Protein AF-A0A821L120-F1 (afdb_monomer)

Sequence (108 aa):
MNQEILLHNHSPLDSDVSMTSLNGTCIWGISDISDIKNNFASDEQKSIYSSSFYVFPNGYKICLRLFLNGDSKARGTHMSLYFVLMRGNYDYILHWPFQFKIIFTLLN

Foldseek 3Di:
DDPDPPPPPDDPPVPWDWDDDQQQDIDTDDPPVVVVCVVCVPPPFDKDKHDWDASHVLHWIKIKIKGQQDDDPSGNPHIDIDIGTDDDPNVVVDDPDDDDDDDDDDDD

Structure (mmCIF, N/CA/C/O backbone):
data_AF-A0A821L120-F1
#
_entry.id   AF-A0A821L120-F1
#
loop_
_atom_site.group_PDB
_atom_site.id
_atom_site.type_symbol
_atom_site.label_atom_id
_atom_site.label_alt_id
_atom_site.label_comp_id
_atom_site.label_asym_id
_atom_site.label_entity_id
_atom_site.label_seq_id
_atom_site.pdbx_PDB_ins_code
_atom_site.Cartn_x
_atom_site.Cartn_y
_atom_site.Cartn_z
_atom_site.occupancy
_atom_site.B_iso_or_equiv
_atom_site.auth_seq_id
_atom_site.auth_comp_id
_atom_site.auth_asym_id
_atom_site.auth_atom_id
_atom_site.pdbx_PDB_model_num
ATOM 1 N N . MET A 1 1 ? -25.873 -6.766 -13.656 1.00 35.34 1 MET A N 1
ATOM 2 C CA . MET A 1 1 ? -24.584 -7.213 -13.091 1.00 35.34 1 MET A CA 1
ATOM 3 C C . MET A 1 1 ? -23.486 -6.300 -13.619 1.00 35.34 1 MET A C 1
ATOM 5 O O . MET A 1 1 ? -22.706 -6.710 -14.453 1.00 35.34 1 MET A O 1
ATOM 9 N N . ASN A 1 2 ? -23.499 -5.046 -13.171 1.00 24.02 2 ASN A N 1
ATOM 10 C CA . ASN A 1 2 ? -22.475 -4.039 -13.430 1.00 24.02 2 ASN A CA 1
ATOM 11 C C . ASN A 1 2 ? -22.335 -3.305 -12.098 1.00 24.02 2 ASN A C 1
ATOM 13 O O . ASN A 1 2 ? -23.184 -2.482 -11.767 1.00 24.02 2 ASN A O 1
ATOM 17 N N . GLN A 1 3 ? -21.360 -3.691 -11.278 1.00 28.20 3 GLN A N 1
ATOM 18 C CA . GLN A 1 3 ? -20.938 -2.833 -10.180 1.00 28.20 3 GLN A CA 1
ATOM 19 C C . GLN A 1 3 ? -19.956 -1.845 -10.790 1.00 28.20 3 GLN A C 1
ATOM 21 O 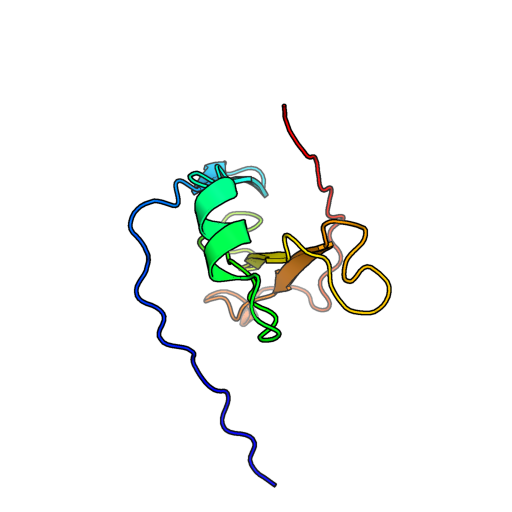O . GLN A 1 3 ? -18.770 -2.135 -10.935 1.00 28.20 3 GLN A O 1
ATOM 26 N N . GLU A 1 4 ? -20.495 -0.714 -11.238 1.00 28.06 4 GLU A N 1
ATOM 27 C CA . GLU A 1 4 ? -19.700 0.483 -11.446 1.00 28.06 4 GLU A CA 1
ATOM 28 C C . GLU A 1 4 ? -18.902 0.721 -10.167 1.00 28.06 4 GLU A C 1
ATOM 30 O O . GLU A 1 4 ? -19.443 0.824 -9.065 1.00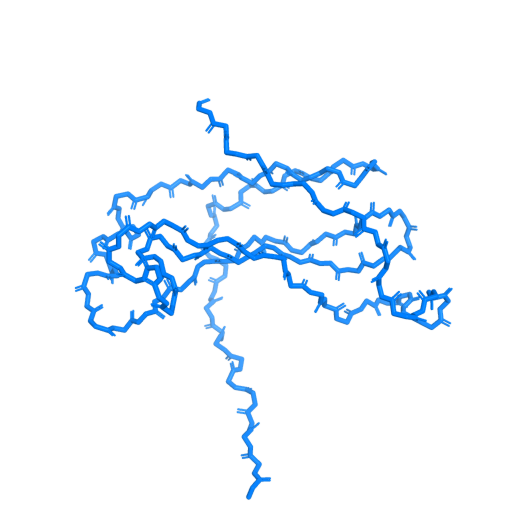 28.06 4 GLU A O 1
ATOM 35 N N . ILE A 1 5 ? -17.586 0.701 -10.334 1.00 36.56 5 ILE A N 1
ATOM 36 C CA . ILE A 1 5 ? -16.616 1.054 -9.317 1.00 36.56 5 ILE A CA 1
ATOM 37 C C . ILE A 1 5 ? -16.989 2.468 -8.886 1.00 36.56 5 ILE A C 1
ATOM 39 O O . ILE A 1 5 ? -16.796 3.416 -9.647 1.00 36.56 5 ILE A O 1
ATOM 43 N N . LEU A 1 6 ? -17.558 2.596 -7.685 1.00 29.08 6 LEU A N 1
ATOM 44 C CA . LEU A 1 6 ? -17.672 3.870 -6.996 1.00 29.08 6 LEU A CA 1
ATOM 45 C C . LEU A 1 6 ? -16.240 4.390 -6.837 1.00 29.08 6 LEU A C 1
ATOM 47 O O . LEU A 1 6 ? -15.529 4.051 -5.890 1.00 29.08 6 LEU A O 1
ATOM 51 N N . LEU A 1 7 ? -15.806 5.199 -7.800 1.00 34.53 7 LEU A N 1
ATOM 52 C CA . LEU A 1 7 ? -14.796 6.212 -7.577 1.00 34.53 7 LEU A CA 1
ATOM 53 C C . LEU A 1 7 ? -15.397 7.120 -6.507 1.00 34.53 7 LEU A C 1
ATOM 55 O O . LEU A 1 7 ? -16.141 8.053 -6.805 1.00 34.53 7 LEU A O 1
ATOM 59 N N . HIS A 1 8 ? -15.143 6.787 -5.242 1.00 33.75 8 HIS A N 1
ATOM 60 C CA . HIS A 1 8 ? -15.293 7.739 -4.160 1.00 33.75 8 HIS A CA 1
ATOM 61 C C . HIS A 1 8 ? -14.284 8.847 -4.459 1.00 33.75 8 HIS A C 1
ATOM 63 O O . HIS A 1 8 ? -13.108 8.763 -4.111 1.00 33.75 8 HIS A O 1
ATOM 69 N N . ASN A 1 9 ? -14.765 9.856 -5.182 1.00 30.48 9 ASN A N 1
ATOM 70 C CA . ASN A 1 9 ? -14.169 11.173 -5.283 1.00 30.48 9 ASN A CA 1
ATOM 71 C C . ASN A 1 9 ? -14.223 11.796 -3.885 1.00 30.48 9 ASN A C 1
ATOM 73 O O . ASN A 1 9 ? -15.055 12.655 -3.607 1.00 30.48 9 ASN A O 1
ATOM 77 N N . HIS A 1 10 ? -13.365 11.333 -2.982 1.00 37.78 10 HIS A N 1
ATOM 78 C CA . HIS A 1 10 ? -12.927 12.185 -1.896 1.00 37.78 10 HIS A CA 1
ATOM 79 C C . HIS A 1 10 ? -11.798 13.037 -2.454 1.00 37.78 10 HIS A C 1
ATOM 81 O O . HIS A 1 10 ? -10.774 12.519 -2.899 1.00 37.78 10 HIS A O 1
ATOM 87 N N . SER A 1 11 ? -12.039 14.346 -2.475 1.00 32.16 11 SER A N 1
ATOM 88 C CA . SER A 1 11 ? -11.018 15.373 -2.636 1.00 32.16 11 SER A CA 1
ATOM 89 C C . SER A 1 11 ? -9.763 14.979 -1.849 1.00 32.16 11 SER A C 1
ATOM 91 O O . SER A 1 11 ? -9.916 14.491 -0.723 1.00 32.16 11 SER A O 1
ATOM 93 N N . PRO A 1 12 ? -8.547 15.174 -2.389 1.00 37.12 12 PRO A N 1
ATOM 94 C CA . PRO A 1 12 ? -7.351 15.011 -1.583 1.00 37.12 12 PRO A CA 1
ATOM 95 C C . PRO A 1 12 ? -7.472 16.029 -0.450 1.00 37.12 12 PRO A C 1
ATOM 97 O O . PRO A 1 12 ? -7.490 17.234 -0.685 1.00 37.12 12 PRO A O 1
ATOM 100 N N . LEU A 1 13 ? -7.672 15.551 0.776 1.00 36.25 13 LEU A N 1
ATOM 101 C CA . LEU A 1 13 ? -7.401 16.386 1.930 1.00 36.25 13 LEU A CA 1
ATOM 102 C C . LEU A 1 13 ? -5.898 16.671 1.833 1.00 36.25 13 LEU A C 1
ATOM 104 O O . LEU A 1 13 ? -5.106 15.730 1.818 1.00 36.25 13 LEU A O 1
ATOM 108 N N . ASP A 1 14 ? -5.528 17.942 1.688 1.00 38.12 14 ASP A N 1
ATOM 109 C CA . ASP A 1 14 ? -4.157 18.451 1.524 1.00 38.12 14 ASP A CA 1
ATOM 110 C C . ASP A 1 14 ? -3.253 18.216 2.764 1.00 38.12 14 ASP A C 1
ATOM 112 O O . ASP A 1 14 ? -2.413 19.044 3.109 1.00 38.12 14 ASP A O 1
ATOM 116 N N . SER A 1 15 ? -3.402 17.093 3.470 1.00 42.22 15 SER A N 1
ATOM 117 C CA . SER A 1 15 ? -2.627 16.740 4.665 1.00 42.22 15 SER A CA 1
ATOM 118 C C . SER A 1 15 ? -1.693 15.539 4.478 1.00 42.22 15 SER A C 1
ATOM 120 O O . SER A 1 15 ? -0.987 15.175 5.418 1.00 42.22 15 SER A O 1
ATOM 122 N N . ASP A 1 16 ? -1.637 14.942 3.283 1.00 49.75 16 ASP A N 1
ATOM 123 C CA . ASP A 1 16 ? -0.946 13.668 3.065 1.00 49.75 16 ASP A CA 1
ATOM 124 C C . ASP A 1 16 ? 0.435 13.846 2.411 1.00 49.75 16 ASP A C 1
ATOM 126 O O . ASP A 1 16 ? 0.591 13.869 1.187 1.00 49.75 16 ASP A O 1
ATOM 130 N N . VAL A 1 17 ? 1.476 13.978 3.237 1.00 54.09 17 VAL A N 1
ATOM 131 C CA . VAL A 1 17 ? 2.865 14.019 2.758 1.00 54.09 17 VAL A CA 1
ATOM 132 C C . VAL A 1 17 ? 3.385 12.589 2.636 1.00 54.09 17 VAL A C 1
ATOM 134 O O . VAL A 1 17 ? 3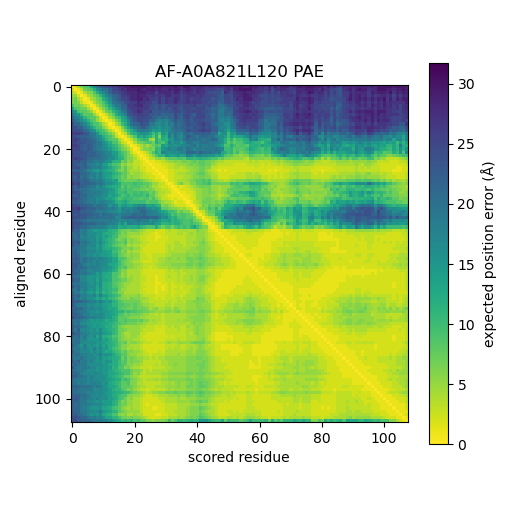.812 11.972 3.614 1.00 54.09 17 VAL A O 1
ATOM 137 N N . SER A 1 18 ? 3.383 12.056 1.415 1.00 58.72 18 SER A N 1
ATOM 138 C CA . SER A 1 18 ? 4.103 10.823 1.092 1.00 58.72 18 SER A CA 1
ATOM 139 C C . SER A 1 18 ? 5.425 11.152 0.404 1.00 58.72 18 SER A C 1
ATOM 141 O O . SER A 1 18 ? 5.435 11.687 -0.708 1.00 58.72 18 SER A O 1
ATOM 143 N N . MET A 1 19 ? 6.548 10.794 1.023 1.00 60.00 19 MET A N 1
ATOM 144 C CA . MET A 1 19 ? 7.842 10.818 0.342 1.00 60.00 19 MET A CA 1
ATOM 145 C C . MET A 1 19 ? 8.159 9.419 -0.163 1.00 60.00 19 MET A C 1
ATOM 147 O O . MET A 1 19 ? 8.270 8.475 0.620 1.00 60.00 19 MET A O 1
ATOM 151 N N . THR A 1 20 ? 8.323 9.292 -1.477 1.00 63.34 20 THR A N 1
ATOM 152 C CA . THR A 1 20 ? 8.816 8.058 -2.093 1.00 63.34 20 THR A CA 1
ATOM 153 C C . THR A 1 20 ? 10.270 8.246 -2.483 1.00 63.34 20 THR A C 1
ATOM 155 O O . THR A 1 20 ? 10.607 9.189 -3.199 1.00 63.34 20 THR A O 1
ATOM 158 N N . SER A 1 21 ? 11.135 7.338 -2.045 1.00 62.09 21 SER A N 1
ATOM 159 C CA . SER A 1 21 ? 12.510 7.266 -2.526 1.00 62.09 21 SER A CA 1
ATOM 160 C C . SER A 1 21 ? 12.620 6.341 -3.739 1.00 62.09 21 SER A C 1
ATOM 162 O O . SER A 1 21 ? 11.869 5.382 -3.906 1.00 62.09 21 SER A O 1
ATOM 164 N N . LEU A 1 22 ? 13.616 6.598 -4.590 1.00 61.53 22 LEU A N 1
ATOM 165 C CA . LEU A 1 22 ? 13.875 5.848 -5.831 1.00 61.53 22 LEU A CA 1
ATOM 166 C C . LEU A 1 22 ? 14.204 4.353 -5.625 1.00 61.53 22 LEU A C 1
ATOM 168 O O . LEU A 1 22 ? 14.336 3.619 -6.599 1.00 61.53 22 LEU A O 1
ATOM 172 N N . ASN A 1 23 ? 14.344 3.899 -4.377 1.00 71.62 23 ASN A N 1
ATOM 173 C CA . ASN A 1 23 ? 14.637 2.516 -3.997 1.00 71.62 23 ASN A CA 1
ATOM 174 C C . ASN A 1 23 ? 13.394 1.720 -3.547 1.00 71.62 23 ASN A C 1
ATOM 176 O O . ASN A 1 23 ? 13.549 0.645 -2.971 1.00 71.62 23 ASN A O 1
ATOM 180 N N . GLY A 1 24 ? 12.185 2.241 -3.774 1.00 74.62 24 GLY A N 1
ATOM 181 C CA . GLY A 1 24 ? 10.942 1.532 -3.460 1.00 74.62 24 GLY A CA 1
ATOM 182 C C . GLY A 1 24 ? 10.468 1.659 -2.016 1.00 74.62 24 GLY A C 1
ATOM 183 O O . GLY A 1 24 ? 9.549 0.946 -1.616 1.00 74.62 24 GLY A O 1
ATOM 184 N N . THR A 1 25 ? 11.056 2.572 -1.240 1.00 85.38 25 THR A N 1
ATOM 185 C CA . THR A 1 25 ? 10.576 2.915 0.101 1.00 85.38 25 THR A CA 1
ATOM 186 C C . THR A 1 25 ? 9.627 4.110 0.035 1.00 85.38 25 THR A C 1
ATOM 188 O O . THR A 1 25 ? 9.914 5.120 -0.607 1.00 85.38 25 THR A O 1
ATOM 191 N N . CYS A 1 26 ? 8.502 4.004 0.738 1.00 88.81 26 CYS A N 1
ATOM 192 C CA . CYS A 1 26 ? 7.562 5.096 0.957 1.00 88.81 26 CYS A CA 1
ATOM 193 C C . CYS A 1 26 ? 7.458 5.374 2.457 1.00 88.81 26 CYS A C 1
ATOM 195 O O . CYS A 1 26 ? 7.222 4.452 3.239 1.00 88.81 26 CYS A O 1
ATOM 197 N N . ILE A 1 27 ? 7.603 6.641 2.846 1.00 90.19 27 ILE A N 1
ATOM 198 C CA . ILE A 1 27 ? 7.236 7.125 4.180 1.00 90.19 27 ILE A CA 1
ATOM 199 C C . ILE A 1 27 ? 5.905 7.852 4.038 1.00 90.19 27 ILE A C 1
ATOM 201 O O . ILE A 1 27 ? 5.793 8.799 3.259 1.00 90.19 27 ILE A O 1
ATOM 205 N N . TRP A 1 28 ? 4.909 7.383 4.783 1.00 91.38 28 TRP A N 1
ATOM 206 C CA . TRP A 1 28 ? 3.564 7.938 4.794 1.00 91.38 28 TRP A CA 1
ATOM 207 C C . TRP A 1 28 ? 3.283 8.554 6.164 1.00 91.38 28 TRP A C 1
ATOM 209 O O . TRP A 1 28 ? 3.103 7.832 7.146 1.00 91.38 28 TRP A O 1
ATOM 219 N N . GLY A 1 29 ? 3.318 9.886 6.230 1.00 90.38 29 GLY A N 1
ATOM 220 C CA . GLY A 1 29 ? 2.967 10.634 7.433 1.00 90.38 29 GLY A CA 1
ATOM 221 C C . GLY A 1 29 ? 1.462 10.848 7.496 1.00 90.38 29 GLY A C 1
ATOM 222 O O . GLY A 1 29 ? 0.902 11.461 6.595 1.00 90.38 29 GLY A O 1
ATOM 223 N N . ILE A 1 30 ? 0.824 10.354 8.556 1.00 86.50 30 ILE A N 1
ATOM 224 C CA . ILE A 1 30 ? -0.620 10.489 8.761 1.00 86.50 30 ILE A CA 1
ATOM 225 C C . ILE A 1 30 ? -0.847 11.462 9.913 1.00 86.50 30 ILE A C 1
ATOM 227 O O . ILE A 1 30 ? -0.566 11.142 11.071 1.00 86.50 30 ILE A O 1
ATOM 231 N N . SER A 1 31 ? -1.367 12.638 9.585 1.00 83.06 31 SER A N 1
ATOM 232 C CA . SER A 1 31 ? -1.767 13.656 10.559 1.00 83.06 31 SER A CA 1
ATOM 233 C C . SER A 1 31 ? -3.200 13.425 11.048 1.00 83.06 31 SER A C 1
ATOM 235 O O . SER A 1 31 ? -3.963 12.667 10.450 1.00 83.06 31 SER A O 1
ATOM 237 N N . ASP A 1 32 ? -3.561 14.072 12.158 1.00 81.44 32 ASP A N 1
ATOM 238 C CA . ASP A 1 32 ? -4.946 14.189 12.637 1.00 81.44 32 ASP A CA 1
ATOM 239 C C . ASP A 1 32 ? -5.671 12.855 12.892 1.00 81.44 32 ASP A C 1
ATOM 241 O O . ASP A 1 32 ? -6.891 12.751 12.782 1.00 81.44 32 ASP A O 1
ATOM 245 N N . ILE A 1 33 ? -4.931 11.815 13.304 1.00 79.25 33 ILE A N 1
ATOM 246 C CA . ILE A 1 33 ? -5.473 10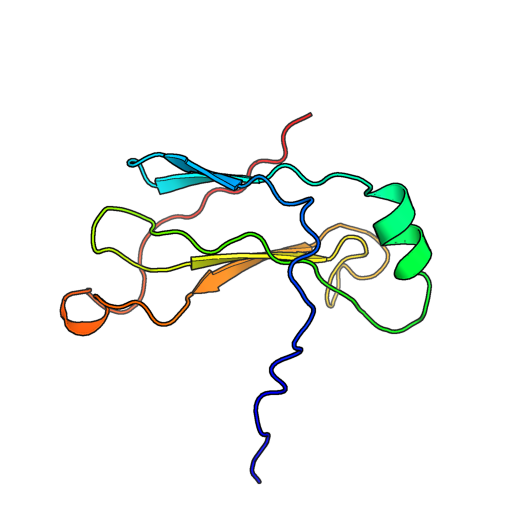.471 13.586 1.00 79.25 33 ILE A CA 1
ATOM 247 C C . ILE A 1 33 ? -6.679 10.524 14.537 1.00 79.25 33 ILE A C 1
ATOM 249 O O . ILE A 1 33 ? -7.615 9.740 14.379 1.00 79.25 33 ILE A O 1
ATOM 253 N N . SER A 1 34 ? -6.671 11.430 15.518 1.00 78.44 34 SER A N 1
ATOM 254 C CA . SER A 1 34 ? -7.779 11.624 16.460 1.00 78.44 34 SER A CA 1
ATOM 255 C C . SER A 1 34 ? -9.063 12.055 15.754 1.00 78.44 34 SER A C 1
ATOM 257 O O . SER A 1 34 ? -10.116 11.462 15.986 1.00 78.44 34 SER A O 1
ATOM 259 N N . ASP A 1 35 ? -8.975 13.024 14.847 1.00 75.38 35 ASP A N 1
ATOM 260 C CA . ASP A 1 35 ? -10.125 13.520 14.091 1.00 75.38 35 ASP A CA 1
ATOM 261 C C . ASP A 1 35 ? -10.597 12.485 13.080 1.00 75.38 35 ASP A C 1
ATOM 263 O O . ASP A 1 35 ? -11.795 12.245 12.948 1.00 75.38 35 ASP A O 1
ATOM 267 N N . ILE A 1 36 ? -9.660 11.791 12.431 1.00 73.56 36 ILE A N 1
ATOM 268 C CA . ILE A 1 36 ? -9.967 10.676 11.536 1.00 73.56 36 ILE A CA 1
ATOM 269 C C . ILE A 1 36 ? -10.720 9.574 12.307 1.00 73.56 36 ILE A C 1
ATOM 271 O O . ILE A 1 36 ? -11.754 9.097 11.844 1.00 73.56 36 ILE A O 1
ATOM 275 N N . LYS A 1 37 ? -10.274 9.207 13.517 1.00 73.44 37 LYS A N 1
ATOM 276 C CA . LYS A 1 37 ? -10.981 8.236 14.371 1.00 73.44 37 LYS A CA 1
ATOM 277 C C . LYS A 1 37 ? -12.370 8.717 14.786 1.00 73.44 37 LYS A C 1
ATOM 279 O O . LYS A 1 37 ? -13.304 7.923 14.741 1.00 73.44 37 LYS A O 1
ATOM 284 N N . ASN A 1 38 ? -12.514 9.985 15.165 1.00 72.38 38 ASN A N 1
ATOM 285 C CA . ASN A 1 38 ? -13.796 10.549 15.597 1.00 72.38 38 ASN A CA 1
ATOM 286 C C . ASN A 1 38 ? -14.800 10.637 14.438 1.00 72.38 38 ASN A C 1
ATOM 288 O O . ASN A 1 38 ? -15.962 10.267 14.594 1.00 72.38 38 ASN A O 1
ATOM 292 N N . ASN A 1 39 ? -14.339 11.044 13.254 1.00 65.50 39 ASN A N 1
ATOM 293 C CA . ASN A 1 39 ? -15.147 11.099 12.035 1.00 65.50 39 ASN A CA 1
ATOM 294 C C . ASN A 1 39 ? -15.562 9.706 11.537 1.00 65.50 39 ASN A C 1
ATOM 296 O O . ASN A 1 39 ? -16.558 9.577 10.824 1.00 65.50 39 ASN A O 1
ATOM 300 N N . PHE A 1 40 ? -14.817 8.664 11.917 1.00 64.50 40 PHE A N 1
ATOM 301 C CA . PHE A 1 40 ? -15.076 7.264 11.567 1.00 64.50 40 PHE A CA 1
ATOM 302 C C . PHE A 1 40 ? -15.620 6.436 12.738 1.00 64.50 40 PHE A C 1
ATOM 304 O O . PHE A 1 40 ? -15.601 5.207 12.691 1.00 64.50 40 PHE A O 1
ATOM 311 N N . ALA A 1 41 ? -16.118 7.099 13.786 1.00 60.53 41 ALA A N 1
ATOM 312 C CA . ALA A 1 41 ? -16.832 6.449 14.882 1.00 60.53 41 ALA A CA 1
ATOM 313 C C . ALA A 1 41 ? -18.259 6.009 14.485 1.00 60.53 41 ALA A C 1
ATOM 315 O O . ALA A 1 41 ? -18.905 5.285 15.241 1.00 60.53 41 ALA A O 1
ATOM 316 N N . SER A 1 42 ? -18.759 6.424 13.311 1.00 58.66 42 SER A N 1
ATOM 317 C CA . SER A 1 42 ? -19.989 5.887 12.720 1.00 58.66 42 SER A CA 1
ATOM 318 C C . SER A 1 42 ? -19.745 4.507 12.090 1.00 58.66 42 SER A C 1
ATOM 320 O O . SER A 1 42 ? -18.624 4.157 11.738 1.00 58.66 42 SER A O 1
ATOM 322 N N . ASP A 1 43 ? -20.798 3.701 11.929 1.00 57.44 43 ASP A N 1
ATOM 323 C CA . ASP A 1 43 ? -20.715 2.308 11.440 1.00 57.44 43 ASP A CA 1
ATOM 324 C C . ASP A 1 43 ? -20.259 2.176 9.963 1.00 57.44 43 ASP A C 1
ATOM 326 O O . ASP A 1 43 ? -20.170 1.080 9.410 1.00 57.44 43 ASP A O 1
ATOM 330 N N . GLU A 1 44 ? -19.931 3.294 9.308 1.00 64.44 44 GLU A N 1
ATOM 331 C CA . GLU A 1 44 ? -19.381 3.331 7.958 1.00 64.44 44 GLU A CA 1
ATOM 332 C C . GLU A 1 44 ? -17.857 3.130 8.014 1.00 64.44 44 GLU A C 1
ATOM 334 O O . GLU A 1 44 ? -17.094 4.019 8.392 1.00 64.44 44 GLU A O 1
ATOM 339 N N . GLN A 1 45 ? -17.396 1.933 7.646 1.00 64.38 45 GLN A N 1
ATOM 340 C CA . GLN A 1 45 ? -15.974 1.595 7.630 1.00 64.38 45 GLN A CA 1
ATOM 341 C C . GLN A 1 45 ? -15.224 2.449 6.598 1.00 64.38 45 GLN A C 1
ATOM 343 O O . GLN A 1 45 ? -15.253 2.175 5.397 1.00 64.38 45 GLN A O 1
ATOM 348 N N . LYS A 1 46 ? -14.501 3.465 7.071 1.00 77.94 46 LYS A N 1
ATOM 349 C CA . LYS A 1 46 ? -13.698 4.344 6.218 1.00 77.94 46 LYS A CA 1
ATOM 350 C C . LYS A 1 46 ? -12.213 4.028 6.348 1.00 77.94 46 LYS A C 1
ATOM 352 O O . LYS A 1 46 ? -11.659 3.895 7.438 1.00 77.94 46 LYS A O 1
ATOM 357 N N . SER A 1 47 ? -11.581 3.874 5.191 1.00 88.69 47 SER A N 1
ATOM 358 C CA . SER A 1 47 ? -10.137 3.718 5.036 1.00 88.69 47 SER A CA 1
ATOM 359 C C . SER A 1 47 ? -9.540 4.975 4.434 1.00 88.69 47 SER A C 1
ATOM 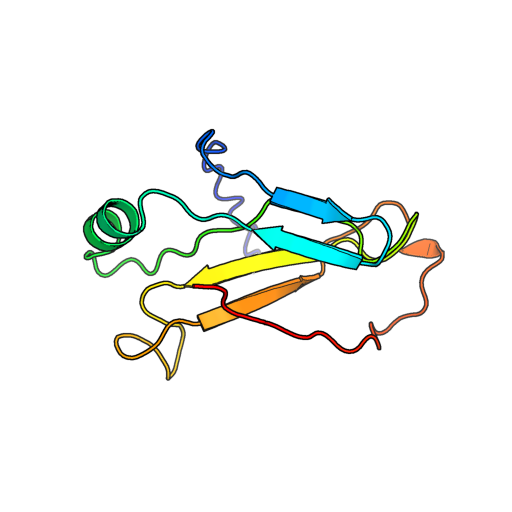361 O O . SER A 1 47 ? -10.171 5.579 3.566 1.00 88.69 47 SER A O 1
ATOM 363 N N . ILE A 1 48 ? -8.298 5.278 4.782 1.00 89.25 48 ILE A N 1
ATOM 364 C CA . ILE A 1 48 ? -7.507 6.312 4.113 1.00 89.25 48 ILE A CA 1
ATOM 365 C C . ILE A 1 48 ? -6.494 5.6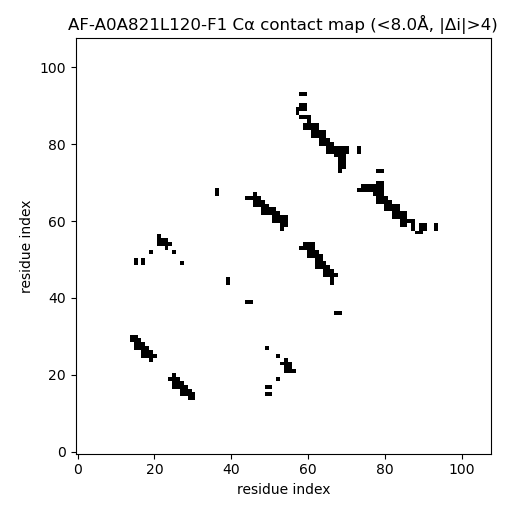71 3.162 1.00 89.25 48 ILE A C 1
ATOM 367 O O . ILE A 1 48 ? -6.100 4.516 3.353 1.00 89.25 48 ILE A O 1
ATOM 371 N N . TYR A 1 49 ? -6.100 6.411 2.130 1.00 90.44 49 TYR A N 1
ATOM 372 C CA . TYR A 1 49 ? -5.117 5.981 1.140 1.00 90.44 49 TYR A CA 1
ATOM 373 C C . TYR A 1 49 ? -3.910 6.904 1.170 1.00 90.44 49 TYR A C 1
ATOM 375 O O . TYR A 1 49 ? -4.090 8.107 1.317 1.00 90.44 49 TYR A O 1
ATOM 383 N N . SER A 1 50 ? -2.717 6.347 0.963 1.00 90.12 50 SER A N 1
ATOM 384 C CA . SER A 1 50 ? -1.550 7.161 0.631 1.00 90.12 50 SER A CA 1
ATOM 385 C C . SER A 1 50 ? -1.652 7.669 -0.806 1.00 90.12 50 SER A C 1
ATOM 387 O O . SER A 1 50 ? -2.323 7.059 -1.651 1.00 90.12 50 SER A O 1
ATOM 389 N N . SER A 1 51 ? -0.862 8.686 -1.151 1.00 89.62 51 SER A N 1
ATOM 390 C CA . SER A 1 51 ? -0.573 8.938 -2.567 1.00 89.62 51 SER A CA 1
ATOM 391 C C . SER A 1 51 ? 0.068 7.708 -3.223 1.00 89.62 51 SER A C 1
ATOM 393 O O . SER A 1 51 ? 0.762 6.907 -2.585 1.00 89.62 51 SER A O 1
ATOM 395 N N . SER A 1 52 ? -0.183 7.541 -4.521 1.00 90.62 52 SER A N 1
ATOM 396 C CA . SER A 1 52 ? 0.379 6.435 -5.294 1.00 90.62 52 SER A CA 1
ATOM 397 C C . SER A 1 52 ? 1.845 6.665 -5.639 1.00 90.62 52 SER A C 1
ATOM 399 O O . SER A 1 52 ? 2.220 7.783 -5.995 1.00 90.62 52 SER A O 1
ATOM 401 N N . PHE A 1 53 ? 2.632 5.597 -5.668 1.00 88.88 53 PHE A N 1
ATOM 402 C CA . PHE A 1 53 ? 4.046 5.631 -6.009 1.00 88.88 53 PHE A CA 1
ATOM 403 C C . PHE A 1 53 ? 4.480 4.390 -6.791 1.00 88.88 53 PHE A C 1
ATOM 405 O O . PHE A 1 53 ? 3.737 3.416 -6.914 1.00 88.88 53 PHE A O 1
ATOM 412 N N . TYR A 1 54 ? 5.684 4.439 -7.356 1.00 89.94 54 TYR A N 1
ATOM 413 C CA . TYR A 1 54 ? 6.271 3.318 -8.083 1.00 89.94 54 TYR A CA 1
ATOM 414 C C . TYR A 1 54 ? 7.298 2.592 -7.215 1.00 89.94 54 TYR A C 1
ATOM 416 O O . TYR A 1 54 ? 8.132 3.231 -6.578 1.00 89.94 54 TYR A O 1
ATOM 424 N N . VAL A 1 55 ? 7.266 1.256 -7.227 1.00 89.88 55 VAL A N 1
ATOM 425 C CA . VAL A 1 55 ? 8.210 0.417 -6.457 1.00 89.88 55 VAL A CA 1
ATOM 426 C C . VAL A 1 55 ? 9.659 0.594 -6.942 1.00 89.88 55 VAL A C 1
ATOM 428 O O . VAL A 1 55 ? 10.602 0.431 -6.180 1.00 89.88 55 VAL A O 1
ATOM 431 N N . PHE A 1 56 ? 9.847 0.945 -8.211 1.00 89.19 56 PHE A N 1
ATOM 432 C CA . PHE A 1 56 ? 11.116 1.340 -8.827 1.00 89.19 56 PHE A CA 1
ATOM 433 C C . PHE A 1 56 ? 10.802 2.142 -10.106 1.00 89.19 56 PHE A C 1
ATOM 435 O O . PHE A 1 56 ? 9.647 2.133 -10.54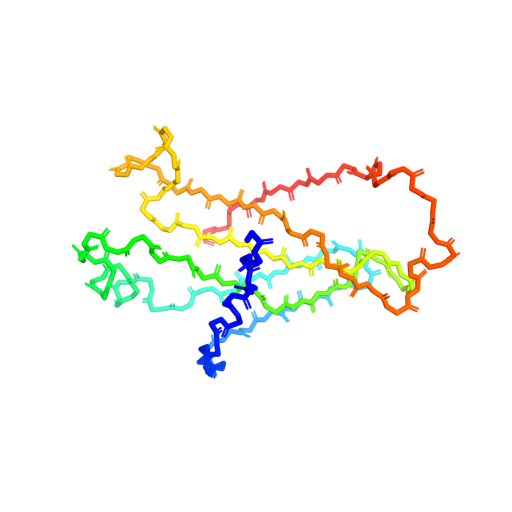9 1.00 89.19 56 PHE A O 1
ATOM 442 N N . PRO A 1 57 ? 11.768 2.852 -10.722 1.00 89.81 57 PRO A N 1
ATOM 443 C CA . PRO A 1 57 ? 11.523 3.609 -11.951 1.00 89.81 57 PRO A CA 1
ATOM 444 C C . PRO A 1 57 ? 10.890 2.747 -13.050 1.00 89.81 57 PRO A C 1
ATOM 446 O O . PRO A 1 57 ? 11.372 1.655 -13.335 1.00 89.81 57 PRO A O 1
ATOM 449 N N . ASN A 1 58 ? 9.812 3.238 -13.666 1.00 91.38 58 ASN A N 1
ATOM 450 C CA . ASN A 1 58 ? 9.024 2.507 -14.669 1.00 91.38 58 ASN A CA 1
ATOM 451 C C . ASN A 1 58 ? 8.488 1.140 -14.184 1.00 91.38 58 ASN A C 1
ATOM 453 O O . ASN A 1 58 ? 8.255 0.240 -14.987 1.00 91.38 58 ASN A O 1
ATOM 457 N N . GLY A 1 59 ? 8.338 0.971 -12.869 1.00 92.62 59 GLY A N 1
ATOM 458 C CA . GLY A 1 59 ? 7.921 -0.272 -12.231 1.00 92.62 59 GLY A CA 1
ATOM 459 C C . GLY A 1 59 ? 6.423 -0.370 -11.963 1.00 92.62 59 GLY A C 1
ATOM 460 O O . GLY A 1 59 ? 5.600 0.331 -12.551 1.00 92.62 59 GLY A O 1
ATOM 461 N N . TYR A 1 60 ? 6.080 -1.238 -11.012 1.00 94.06 60 TYR A N 1
ATOM 462 C CA . TYR A 1 60 ? 4.716 -1.397 -10.512 1.00 94.06 60 TYR A CA 1
ATOM 463 C C . TYR A 1 60 ? 4.248 -0.139 -9.789 1.00 94.06 60 TYR A C 1
ATOM 465 O O . TYR A 1 60 ? 4.949 0.353 -8.900 1.00 94.06 60 TYR A O 1
ATOM 473 N N . LYS A 1 61 ? 3.053 0.349 -10.136 1.00 93.50 61 LYS A N 1
ATOM 474 C CA . LYS A 1 61 ? 2.386 1.433 -9.413 1.00 93.50 61 LYS A CA 1
ATOM 475 C C . LYS A 1 61 ? 1.578 0.857 -8.253 1.00 93.50 61 LYS A C 1
ATOM 477 O O . LYS A 1 61 ? 0.769 -0.047 -8.456 1.00 93.50 61 LYS A O 1
ATOM 482 N N . ILE A 1 62 ? 1.766 1.390 -7.053 1.00 93.94 62 ILE A N 1
ATOM 483 C CA . ILE A 1 62 ? 1.033 0.980 -5.854 1.00 93.94 62 ILE A CA 1
ATOM 484 C C . ILE A 1 62 ? 0.587 2.187 -5.028 1.00 93.94 62 ILE A C 1
ATOM 486 O O . ILE A 1 62 ? 1.103 3.289 -5.196 1.00 93.94 62 ILE A O 1
ATOM 490 N N . CYS A 1 63 ? -0.351 1.980 -4.113 1.00 92.62 63 CYS A N 1
ATOM 491 C CA . CYS A 1 63 ? -0.590 2.870 -2.975 1.00 92.62 63 CYS A CA 1
ATOM 492 C C . CYS A 1 63 ? -0.830 2.040 -1.709 1.00 92.62 63 CYS A C 1
ATOM 494 O O . CYS A 1 63 ? -0.973 0.815 -1.775 1.00 92.62 63 CYS A O 1
ATOM 496 N N . LEU A 1 64 ? -0.850 2.693 -0.550 1.00 93.75 64 LEU A N 1
ATOM 497 C CA . LEU A 1 64 ? -1.199 2.070 0.721 1.00 93.75 64 LEU A CA 1
ATOM 498 C C . LEU A 1 64 ? -2.642 2.390 1.090 1.00 93.75 64 LEU A C 1
ATOM 500 O O . LEU A 1 64 ? -3.145 3.462 0.762 1.00 93.75 64 LEU A O 1
ATOM 504 N N . ARG A 1 65 ? -3.298 1.466 1.791 1.00 93.75 65 ARG A N 1
ATOM 505 C CA . ARG A 1 65 ? -4.652 1.638 2.321 1.00 93.75 65 ARG A CA 1
ATOM 506 C C . ARG A 1 65 ? -4.685 1.251 3.791 1.00 93.75 65 ARG A C 1
ATOM 508 O O . ARG A 1 65 ? -4.376 0.107 4.127 1.00 93.75 65 ARG A O 1
ATOM 515 N N . LEU A 1 66 ? -5.088 2.183 4.649 1.00 92.44 66 LEU A N 1
ATOM 516 C CA . LEU A 1 66 ? -5.149 1.996 6.096 1.00 92.44 66 LEU A CA 1
ATOM 517 C C . LEU A 1 66 ? -6.585 2.060 6.607 1.00 92.44 66 LEU A C 1
ATOM 519 O O . LEU A 1 66 ? -7.327 2.997 6.318 1.00 92.44 66 LEU A O 1
ATOM 523 N N . PHE A 1 67 ? -6.927 1.091 7.447 1.00 91.06 67 PHE A N 1
ATOM 524 C CA . PHE A 1 67 ? -8.121 1.082 8.276 1.00 91.06 67 PHE A CA 1
ATOM 525 C C . PHE A 1 67 ? -7.702 1.267 9.732 1.00 91.06 67 PHE A C 1
ATOM 527 O O . PHE A 1 67 ? -7.147 0.355 10.352 1.00 91.06 67 PHE A O 1
ATOM 534 N N . LEU A 1 68 ? -7.978 2.448 10.288 1.00 88.12 68 LEU A N 1
ATOM 535 C CA . LEU A 1 68 ? -7.596 2.785 11.664 1.00 88.12 68 LEU A CA 1
ATOM 536 C C . LEU A 1 68 ? -8.341 1.961 12.717 1.00 88.12 68 LEU A C 1
ATOM 538 O O . LEU A 1 68 ? -7.806 1.735 13.798 1.00 88.12 68 LEU A O 1
ATOM 542 N N . ASN A 1 69 ? -9.557 1.516 12.403 1.00 88.31 69 ASN A N 1
ATOM 543 C CA . ASN A 1 69 ? -10.356 0.656 13.275 1.00 88.31 69 ASN A CA 1
ATOM 544 C C . ASN A 1 69 ? -10.384 -0.804 12.792 1.00 88.31 69 ASN A C 1
ATOM 546 O O . ASN A 1 69 ? -11.306 -1.552 13.112 1.00 88.31 69 ASN A O 1
ATOM 550 N N . GLY A 1 70 ? -9.402 -1.187 11.976 1.00 89.31 70 GLY A N 1
ATOM 551 C CA . GLY A 1 70 ? -9.249 -2.543 11.470 1.00 89.31 70 GLY A CA 1
ATOM 552 C C . GLY A 1 70 ? -10.223 -2.896 10.353 1.00 89.31 70 GLY A C 1
ATOM 553 O O . GLY A 1 70 ? -11.216 -2.211 10.100 1.00 89.31 70 GLY A O 1
ATOM 554 N N . ASP A 1 71 ? -9.909 -3.983 9.662 1.00 90.06 71 ASP A N 1
ATOM 555 C CA . ASP A 1 71 ? -10.727 -4.547 8.597 1.00 90.06 71 ASP A CA 1
ATOM 556 C C . ASP A 1 71 ? -11.019 -6.031 8.850 1.00 90.06 71 ASP A C 1
ATOM 558 O O . ASP A 1 71 ? -10.227 -6.756 9.462 1.00 90.06 71 ASP A O 1
ATOM 562 N N . SER A 1 72 ? -12.183 -6.491 8.389 1.00 88.31 72 SER A N 1
ATOM 563 C CA . SER A 1 72 ? -12.645 -7.871 8.529 1.00 88.31 72 SER A CA 1
ATOM 564 C C . SER A 1 72 ? -12.528 -8.380 9.981 1.00 88.31 72 SER A C 1
ATOM 566 O O . SER A 1 72 ? -13.099 -7.794 10.899 1.00 88.31 72 SER A O 1
ATOM 568 N N . LYS A 1 73 ? -11.773 -9.460 10.218 1.00 91.44 73 LYS A N 1
ATOM 569 C CA . LYS A 1 73 ? -11.569 -10.077 11.542 1.00 91.44 73 LYS A CA 1
ATOM 570 C C . LYS A 1 73 ? -10.829 -9.185 12.546 1.00 91.44 73 LYS A C 1
ATOM 572 O O . LYS A 1 73 ? -10.870 -9.474 13.736 1.00 91.44 73 LYS A O 1
ATOM 577 N N . ALA A 1 74 ? -10.143 -8.143 12.080 1.00 90.69 74 ALA A N 1
ATOM 578 C CA . ALA A 1 74 ? -9.408 -7.200 12.920 1.00 90.69 74 ALA A CA 1
ATOM 579 C C . ALA A 1 74 ? -10.242 -5.967 13.316 1.00 90.69 74 ALA A C 1
ATOM 581 O O . ALA A 1 74 ? -9.760 -5.111 14.063 1.00 90.69 74 ALA A O 1
ATOM 582 N N . ARG A 1 75 ? -11.489 -5.871 12.830 1.00 89.06 75 ARG A N 1
ATOM 583 C CA . ARG A 1 75 ? -12.379 -4.737 13.089 1.00 89.06 75 ARG A CA 1
ATOM 584 C C . ARG A 1 75 ? -12.559 -4.502 14.594 1.00 89.06 75 ARG A C 1
ATOM 586 O O . ARG A 1 75 ? -12.807 -5.437 15.351 1.00 89.06 75 ARG A O 1
ATOM 593 N N . GLY A 1 76 ? -12.420 -3.251 15.020 1.00 85.25 76 GLY A N 1
ATOM 594 C CA . GLY A 1 76 ? -12.588 -2.812 16.407 1.00 85.25 76 GLY A CA 1
ATOM 595 C C . GLY A 1 76 ? -11.417 -3.119 17.343 1.00 85.25 76 GLY A C 1
ATOM 596 O O . GLY A 1 76 ? -11.463 -2.710 18.499 1.00 85.25 76 GLY A O 1
ATOM 597 N N . THR A 1 77 ? -10.388 -3.846 16.892 1.00 90.56 77 THR A N 1
ATOM 598 C CA . THR A 1 77 ? -9.328 -4.350 17.789 1.00 90.56 77 THR A CA 1
ATOM 599 C C . THR A 1 77 ? -7.916 -3.995 17.349 1.00 90.56 77 THR A C 1
ATOM 601 O O . THR A 1 77 ? -7.040 -3.837 18.194 1.00 90.56 77 THR A O 1
ATOM 604 N N . HIS A 1 78 ? -7.678 -3.860 16.046 1.00 90.88 78 HIS A N 1
ATOM 605 C CA . HIS A 1 78 ? -6.361 -3.559 15.493 1.00 90.88 78 HIS A CA 1
ATOM 606 C C . HIS A 1 78 ? -6.477 -2.527 14.375 1.00 90.88 78 HIS A C 1
ATOM 608 O O . HIS A 1 78 ? -7.568 -2.216 13.913 1.00 90.88 78 HIS A O 1
ATOM 614 N N . MET A 1 79 ? -5.334 -2.041 13.897 1.00 91.12 79 MET A N 1
ATOM 615 C CA . MET A 1 79 ? -5.246 -1.367 12.604 1.00 91.12 79 MET A CA 1
ATOM 616 C C . MET A 1 79 ? -4.977 -2.398 11.508 1.00 91.12 79 MET A C 1
ATOM 618 O O . MET A 1 79 ? -4.263 -3.378 11.731 1.00 91.12 79 MET A O 1
ATOM 622 N N . SER A 1 80 ? -5.517 -2.169 10.314 1.00 93.19 80 SER A N 1
ATOM 623 C CA . SER A 1 80 ? -5.253 -3.017 9.146 1.00 93.19 80 SER A CA 1
ATOM 624 C C . SER A 1 80 ? -4.663 -2.183 8.020 1.00 93.19 80 SER A C 1
ATOM 626 O O . SER A 1 80 ? -5.259 -1.191 7.606 1.00 93.19 80 SER A O 1
ATOM 628 N N . LEU A 1 81 ? -3.486 -2.581 7.538 1.00 94.50 81 LEU A N 1
ATOM 629 C CA . LEU A 1 81 ? -2.745 -1.903 6.478 1.00 94.50 81 LEU A CA 1
ATOM 630 C C . LEU A 1 81 ? -2.549 -2.854 5.298 1.00 94.50 81 LEU A C 1
ATOM 632 O O . LEU A 1 81 ? -2.153 -4.006 5.477 1.00 94.50 81 LEU A O 1
ATOM 636 N N . TYR A 1 82 ? -2.797 -2.344 4.098 1.00 94.38 82 TYR A N 1
ATOM 637 C CA . TYR A 1 82 ? -2.678 -3.078 2.844 1.00 94.38 82 TYR A CA 1
ATOM 638 C C . TYR A 1 82 ? -1.855 -2.272 1.844 1.00 94.38 82 TYR A C 1
ATOM 640 O O . TYR A 1 82 ? -1.885 -1.041 1.858 1.00 94.38 82 TYR A O 1
ATOM 648 N N . PHE A 1 83 ? -1.179 -2.967 0.929 1.00 93.25 83 PHE A N 1
ATOM 649 C CA . PHE A 1 83 ? -0.768 -2.362 -0.334 1.00 93.25 83 PHE A CA 1
ATOM 650 C C . PHE A 1 83 ? -1.829 -2.663 -1.391 1.00 93.25 83 PHE A C 1
ATOM 652 O O . PHE A 1 83 ? -2.459 -3.722 -1.379 1.00 93.25 83 PHE A O 1
ATOM 659 N N . VAL A 1 84 ? -2.011 -1.730 -2.312 1.00 94.81 84 VAL A N 1
ATOM 660 C CA . VAL A 1 84 ? -2.936 -1.843 -3.434 1.00 94.81 84 VAL A CA 1
ATOM 661 C C . VAL A 1 84 ? -2.120 -1.728 -4.710 1.00 94.81 84 VAL A C 1
ATOM 663 O O . VAL A 1 84 ? -1.491 -0.699 -4.948 1.00 94.81 84 VAL A O 1
ATOM 666 N N . LEU A 1 85 ? -2.119 -2.783 -5.528 1.00 95.56 85 LEU A N 1
ATOM 667 C CA . LEU A 1 85 ? -1.594 -2.713 -6.891 1.00 95.56 85 LEU A CA 1
ATOM 668 C C . LEU A 1 85 ? -2.533 -1.866 -7.746 1.00 95.56 85 LEU A C 1
ATOM 670 O O . LEU A 1 85 ? -3.729 -2.142 -7.833 1.00 95.56 85 LEU A O 1
ATOM 674 N N . MET A 1 86 ? -1.981 -0.827 -8.363 1.00 95.00 86 MET A N 1
ATOM 675 C CA . MET A 1 86 ? -2.700 0.079 -9.248 1.00 95.00 86 MET A CA 1
ATOM 676 C C . MET A 1 86 ? -2.281 -0.169 -10.694 1.00 95.00 86 MET A C 1
ATOM 678 O O . MET A 1 86 ? -1.159 -0.592 -10.958 1.00 95.00 86 MET A O 1
ATOM 682 N N . ARG A 1 87 ? -3.157 0.176 -11.642 1.00 95.88 87 ARG A N 1
ATOM 683 C CA . ARG A 1 87 ? -2.785 0.213 -13.059 1.00 95.88 87 ARG A CA 1
ATOM 684 C C . ARG A 1 87 ? -1.689 1.260 -13.276 1.00 95.88 87 ARG A C 1
ATOM 686 O O . ARG A 1 87 ? -1.900 2.447 -13.003 1.00 95.88 87 ARG A O 1
ATOM 693 N N . GLY A 1 88 ? -0.531 0.817 -13.743 1.00 93.44 88 GLY A N 1
ATOM 694 C CA . GLY A 1 88 ? 0.621 1.651 -14.054 1.00 93.44 88 GLY A CA 1
ATOM 695 C C . GLY A 1 88 ? 0.725 1.956 -15.545 1.00 93.44 88 GLY A C 1
ATOM 696 O O . GLY A 1 88 ? 0.177 1.259 -16.399 1.00 93.44 88 GLY A O 1
ATOM 697 N N . ASN A 1 89 ? 1.485 2.998 -15.881 1.00 95.38 89 ASN A N 1
ATOM 698 C CA . ASN A 1 89 ? 1.766 3.330 -17.282 1.00 95.38 89 ASN A CA 1
ATOM 699 C C . ASN A 1 89 ? 2.716 2.323 -17.946 1.00 95.38 89 ASN A C 1
ATOM 701 O O . ASN A 1 89 ? 2.812 2.297 -19.168 1.00 95.38 89 ASN A O 1
ATOM 705 N N . TYR A 1 90 ? 3.413 1.510 -17.150 1.00 95.56 90 TYR A N 1
ATOM 706 C CA . TYR A 1 90 ? 4.465 0.598 -17.592 1.00 95.56 90 TYR A CA 1
ATOM 707 C C . TYR A 1 90 ? 4.070 -0.877 -17.465 1.00 95.56 90 TYR A C 1
ATOM 709 O O . TYR A 1 90 ? 4.891 -1.742 -17.731 1.00 95.56 90 TYR A O 1
ATOM 717 N N . ASP A 1 91 ? 2.817 -1.193 -17.120 1.00 96.38 91 ASP A N 1
ATOM 718 C CA . ASP A 1 91 ? 2.374 -2.573 -16.853 1.00 96.38 91 ASP A CA 1
ATOM 719 C C . ASP A 1 91 ? 2.660 -3.547 -18.009 1.00 96.38 91 ASP A C 1
ATOM 721 O O . ASP A 1 91 ? 2.828 -4.741 -17.775 1.00 96.38 91 ASP A O 1
ATOM 725 N N . TYR A 1 92 ? 2.756 -3.032 -19.241 1.00 96.88 92 TYR A N 1
ATOM 726 C CA . TYR A 1 92 ? 3.039 -3.793 -20.459 1.00 96.88 92 TYR A CA 1
ATOM 727 C C . TYR A 1 92 ? 4.465 -4.358 -20.544 1.00 96.88 92 TYR A C 1
ATOM 729 O O . TYR A 1 92 ? 4.685 -5.305 -21.293 1.00 96.88 92 TYR A O 1
ATOM 737 N N . ILE A 1 93 ? 5.424 -3.798 -19.799 1.00 96.50 93 ILE A N 1
ATOM 738 C CA . ILE A 1 93 ? 6.806 -4.310 -19.727 1.00 96.50 93 ILE A CA 1
ATOM 739 C C . ILE A 1 93 ? 7.087 -5.101 -18.449 1.00 96.50 93 ILE A C 1
ATOM 741 O O . ILE A 1 93 ? 8.192 -5.613 -18.277 1.00 96.50 93 ILE A O 1
ATOM 745 N N . LEU A 1 94 ? 6.127 -5.179 -17.527 1.00 96.56 94 LEU A N 1
ATOM 746 C CA . LEU A 1 94 ? 6.337 -5.797 -16.224 1.00 96.56 94 LEU A CA 1
ATOM 747 C C . LEU A 1 94 ? 6.007 -7.292 -16.248 1.00 96.56 94 LEU A C 1
ATOM 749 O O . LEU A 1 94 ? 5.057 -7.740 -16.887 1.00 96.56 94 LEU A O 1
ATOM 753 N N . HIS A 1 95 ? 6.801 -8.072 -15.516 1.00 96.50 95 HIS A N 1
ATOM 754 C CA . HIS A 1 95 ? 6.600 -9.512 -15.371 1.00 96.50 95 HIS A CA 1
ATOM 755 C C . HIS A 1 95 ? 5.533 -9.837 -14.337 1.00 96.50 95 HIS A C 1
ATOM 757 O O . HIS A 1 95 ? 5.804 -9.803 -13.138 1.00 96.50 95 HIS A O 1
ATOM 763 N N . TRP A 1 96 ? 4.356 -10.228 -14.803 1.00 96.12 96 TRP A N 1
ATOM 764 C CA . TRP A 1 96 ? 3.270 -10.665 -13.937 1.00 96.12 96 TRP A CA 1
ATOM 765 C C . TRP A 1 96 ? 3.362 -12.164 -13.593 1.00 96.12 96 TRP A C 1
ATOM 767 O O . TRP A 1 96 ? 3.809 -12.953 -14.428 1.00 96.12 96 TRP A O 1
ATOM 777 N N . PRO A 1 97 ? 2.895 -12.584 -12.398 1.00 96.31 97 PRO A N 1
ATOM 778 C CA . PRO A 1 97 ? 2.293 -11.761 -11.340 1.00 96.31 97 PRO A CA 1
ATOM 779 C C . PRO A 1 97 ? 3.333 -10.954 -10.546 1.00 96.31 97 PRO A C 1
ATOM 781 O O .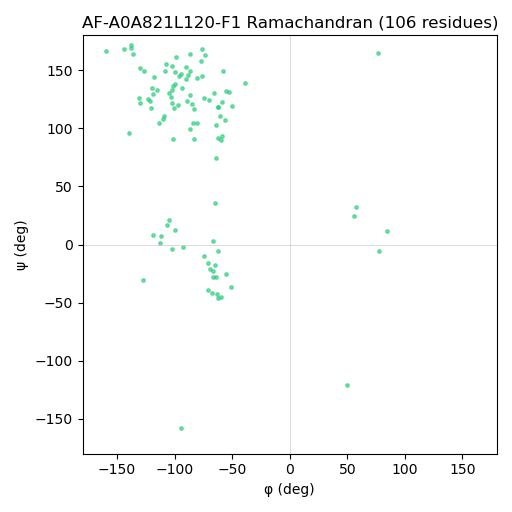 PRO A 1 97 ? 4.522 -11.217 -10.634 1.00 96.31 97 PRO A O 1
ATOM 784 N N . PHE A 1 98 ? 2.893 -9.994 -9.730 1.00 94.38 98 PHE A N 1
ATOM 785 C CA . PHE A 1 98 ? 3.778 -9.269 -8.811 1.00 94.38 98 PHE A CA 1
ATOM 786 C C . PHE A 1 98 ? 4.472 -10.238 -7.830 1.00 94.38 98 PHE A C 1
ATOM 788 O O . PHE A 1 98 ? 3.790 -10.952 -7.096 1.00 94.38 98 PHE A O 1
ATOM 795 N N . GLN A 1 99 ? 5.813 -10.260 -7.801 1.00 92.81 99 GLN A N 1
ATOM 796 C CA . GLN A 1 99 ? 6.604 -11.217 -6.995 1.00 92.81 99 GLN A CA 1
ATOM 797 C C . GLN A 1 99 ? 7.509 -10.564 -5.939 1.00 92.81 99 GLN A C 1
ATOM 799 O O . GLN A 1 99 ? 8.343 -11.237 -5.334 1.00 92.81 99 GLN A O 1
ATOM 804 N N . PHE A 1 100 ? 7.392 -9.254 -5.717 1.00 90.81 100 PHE A N 1
ATOM 805 C CA . PHE A 1 100 ? 8.275 -8.560 -4.782 1.00 90.81 100 PHE A CA 1
ATOM 806 C C . PHE A 1 100 ? 7.815 -8.746 -3.336 1.00 90.81 100 PHE A C 1
ATOM 808 O O . PHE A 1 100 ? 6.622 -8.741 -3.027 1.00 90.81 100 PHE A O 1
ATOM 815 N N . LYS A 1 101 ? 8.784 -8.868 -2.425 1.00 92.19 101 LYS A N 1
ATOM 816 C CA . LYS A 1 101 ? 8.520 -8.878 -0.986 1.00 92.19 101 LYS A CA 1
ATOM 817 C C . LYS A 1 101 ? 8.193 -7.461 -0.518 1.00 92.19 101 LYS A C 1
ATOM 819 O O . LYS A 1 101 ? 8.998 -6.553 -0.701 1.00 92.19 101 LYS A O 1
ATOM 824 N N . ILE A 1 102 ? 7.051 -7.305 0.144 1.00 91.25 102 ILE A N 1
ATOM 825 C CA . ILE A 1 102 ? 6.655 -6.063 0.813 1.00 91.25 102 ILE A CA 1
ATOM 826 C C . ILE A 1 102 ? 6.945 -6.176 2.309 1.00 91.25 102 ILE A C 1
ATOM 828 O O . ILE A 1 102 ? 6.705 -7.219 2.921 1.00 91.25 102 ILE A O 1
ATOM 832 N N . ILE A 1 103 ? 7.469 -5.100 2.892 1.00 93.81 103 ILE A N 1
ATOM 833 C CA . ILE A 1 103 ? 7.701 -4.969 4.331 1.00 93.81 103 ILE A CA 1
ATOM 834 C C . ILE A 1 103 ? 6.946 -3.732 4.806 1.00 93.81 103 ILE A C 1
ATOM 836 O O . ILE A 1 103 ? 7.142 -2.644 4.270 1.00 93.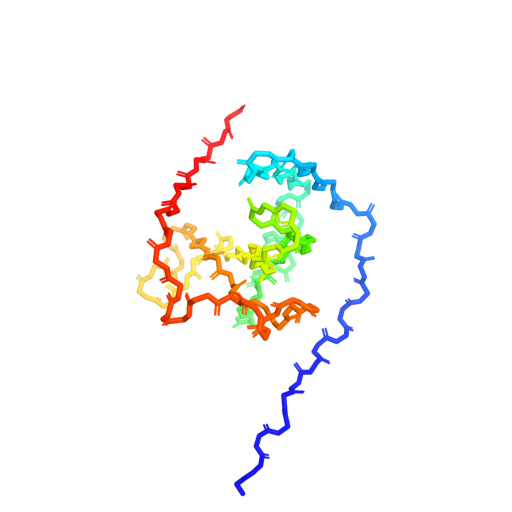81 103 ILE A O 1
ATOM 840 N N . PHE A 1 104 ? 6.095 -3.911 5.813 1.00 93.88 104 PHE A N 1
ATOM 841 C CA . PHE A 1 104 ? 5.424 -2.816 6.503 1.00 93.88 104 PHE A CA 1
ATOM 842 C C . PHE A 1 104 ? 6.109 -2.557 7.837 1.00 93.88 104 PHE A C 1
ATOM 844 O O . PHE A 1 104 ? 6.334 -3.490 8.608 1.00 93.88 104 PHE A O 1
ATOM 851 N N . THR A 1 105 ? 6.376 -1.286 8.115 1.00 92.44 105 THR A N 1
ATOM 852 C CA . THR A 1 105 ? 6.938 -0.836 9.386 1.00 92.44 105 THR A CA 1
ATOM 853 C C . THR A 1 105 ? 6.108 0.333 9.886 1.00 92.44 105 THR A C 1
ATOM 855 O O . THR A 1 105 ? 5.916 1.306 9.161 1.00 92.44 105 THR A O 1
ATOM 858 N N . LEU A 1 106 ? 5.622 0.236 11.122 1.00 91.38 106 LEU A N 1
ATOM 859 C CA . LEU A 1 106 ? 5.037 1.367 11.832 1.00 91.38 106 LEU A CA 1
ATOM 860 C C . LEU A 1 106 ? 6.162 2.087 12.582 1.00 91.38 106 LEU A C 1
ATOM 862 O O . LEU A 1 106 ? 6.876 1.456 13.361 1.00 91.38 106 LEU A O 1
ATOM 866 N N . LEU A 1 107 ? 6.334 3.378 12.314 1.00 89.25 107 LEU A N 1
ATOM 867 C CA . LEU A 1 107 ? 7.334 4.228 12.963 1.00 89.25 107 LEU A CA 1
ATOM 868 C C . LEU A 1 107 ? 6.677 4.990 14.125 1.00 89.25 107 LEU A C 1
ATOM 870 O O . LEU A 1 107 ? 5.491 5.313 14.026 1.00 89.25 107 LEU A O 1
ATOM 874 N N . ASN A 1 108 ? 7.424 5.223 15.213 1.00 77.62 108 ASN A N 1
ATOM 875 C CA . ASN A 1 108 ? 6.975 6.028 16.358 1.00 77.62 108 ASN A CA 1
ATOM 876 C C . ASN A 1 108 ? 7.505 7.460 16.307 1.00 77.62 108 ASN A C 1
ATOM 878 O O . ASN A 1 108 ? 8.510 7.687 15.593 1.00 77.62 108 ASN A O 1
#

pLDDT: mean 78.03, std 21.14, range [24.02, 96.88]

Mean predicted aligned error: 9.35 Å

Secondary structure (DSSP, 8-state):
-------------TT-EEEEPTTS-EEEE---HHHHHHHT-SSS---EEPPPEESSTT--EEEEEEETT--GGGTTTS-EEEEEEE--TTGGGS-SSP-PPP------

Solvent-accessible surface area (backbone atoms only — not comparable to full-atom values): 7136 Å² total; per-residue (Å²): 145,76,84,74,78,79,76,77,82,68,74,81,69,95,64,70,56,59,53,71,45,83,82,43,50,71,50,78,53,79,68,63,60,68,58,56,50,61,74,44,69,54,95,61,89,65,66,52,69,53,73,71,46,48,50,30,88,80,37,60,26,32,30,41,40,39,21,78,51,21,53,79,95,36,46,81,77,37,68,35,79,44,80,42,87,45,95,40,100,34,57,90,80,55,76,80,70,90,81,79,90,83,84,89,80,90,83,133

Nearest PDB structures (foldseek):
  5yc1-assembly1_B  TM=8.897E-01  e=5.869E-05  Homo sapiens
  5yc1-assembly2_E  TM=9.575E-01  e=1.381E-04  Homo sapiens
  4m4e-assembly1_B  TM=9.443E-01  e=9.001E-05  Homo sapiens
  5yc1-assembly1_A  TM=9.538E-01  e=1.560E-04  Homo sapiens
  5yc1-assembly2_F  TM=9.465E-01  e=1.381E-04  Homo sapiens

Radius of gyration: 15.41 Å; Cα contacts (8 Å, |Δi|>4): 131; chains: 1; bounding box: 39×30×38 Å